Protein AF-A0A4P5VK62-F1 (afdb_monomer_lite)

Structure (mmCIF, N/CA/C/O backbone):
data_AF-A0A4P5VK62-F1
#
_entry.id   AF-A0A4P5VK62-F1
#
loop_
_atom_site.group_PDB
_atom_site.id
_atom_site.type_symbol
_atom_site.label_atom_id
_atom_site.label_alt_id
_atom_site.label_comp_id
_atom_site.label_asym_id
_atom_site.label_entity_id
_atom_site.label_seq_id
_atom_site.pdbx_PDB_ins_code
_atom_site.Cartn_x
_atom_site.Cartn_y
_atom_site.Cartn_z
_atom_site.occupancy
_atom_site.B_iso_or_equiv
_atom_site.auth_seq_id
_atom_site.auth_comp_id
_atom_site.auth_asym_id
_atom_site.auth_atom_id
_atom_site.pdbx_PDB_model_num
ATOM 1 N N . MET A 1 1 ? 4.431 18.241 27.928 1.00 62.44 1 MET A N 1
ATOM 2 C CA . MET A 1 1 ? 4.577 16.947 27.216 1.00 62.44 1 MET A CA 1
ATOM 3 C C . MET A 1 1 ? 3.952 16.965 25.817 1.00 62.44 1 MET A C 1
ATOM 5 O O . MET A 1 1 ? 4.620 16.519 24.893 1.00 62.44 1 MET A O 1
ATOM 9 N N . GLY A 1 2 ? 2.764 17.559 25.617 1.00 78.94 2 GLY A N 1
ATOM 10 C CA . GLY A 1 2 ? 2.080 17.583 24.308 1.00 78.94 2 GLY A CA 1
ATOM 11 C C . GLY A 1 2 ? 2.879 18.169 23.132 1.00 78.94 2 GLY A C 1
ATOM 12 O O . GLY A 1 2 ? 2.940 17.549 22.080 1.00 78.94 2 GLY A O 1
ATOM 13 N N . GLN A 1 3 ? 3.578 19.299 23.306 1.00 84.06 3 GLN A N 1
ATOM 14 C CA . GLN A 1 3 ? 4.341 19.920 22.205 1.00 84.06 3 GLN A CA 1
ATOM 15 C C . GLN A 1 3 ? 5.520 19.067 21.704 1.00 84.06 3 GLN A C 1
ATOM 17 O O . GLN A 1 3 ? 5.825 19.082 20.515 1.00 84.06 3 GLN A O 1
ATOM 22 N N . ARG A 1 4 ? 6.187 18.315 22.594 1.00 86.69 4 ARG A N 1
ATOM 23 C CA . ARG A 1 4 ? 7.274 17.401 22.198 1.00 86.69 4 ARG A CA 1
ATOM 24 C C . ARG A 1 4 ? 6.716 16.190 21.450 1.00 86.69 4 ARG A C 1
ATOM 26 O O . ARG A 1 4 ? 7.263 15.837 20.416 1.00 86.69 4 ARG A O 1
ATOM 33 N N . ALA A 1 5 ? 5.604 15.622 21.924 1.00 89.94 5 ALA A N 1
ATOM 34 C CA . ALA A 1 5 ? 4.916 14.524 21.244 1.00 89.94 5 ALA A CA 1
ATOM 35 C C . ALA A 1 5 ? 4.426 14.930 19.846 1.00 89.94 5 ALA A C 1
ATOM 37 O O . ALA A 1 5 ? 4.642 14.193 18.891 1.00 89.94 5 ALA A O 1
ATOM 38 N N . LEU A 1 6 ? 3.856 16.134 19.707 1.00 92.31 6 LEU A N 1
ATOM 39 C CA . LEU A 1 6 ? 3.4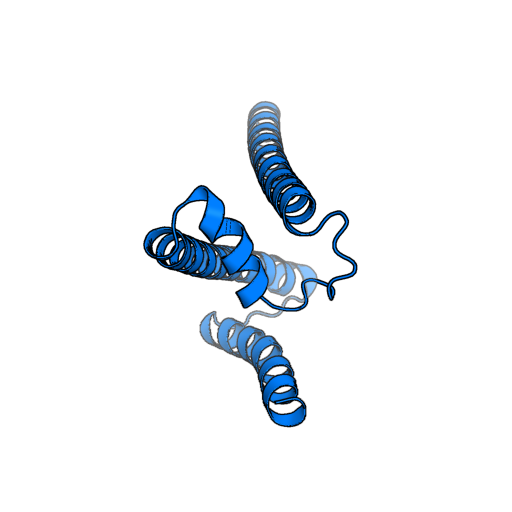23 16.657 18.411 1.00 92.31 6 LEU A CA 1
ATOM 40 C C . LEU A 1 6 ? 4.607 16.820 17.451 1.00 92.31 6 LEU A C 1
ATOM 42 O O . LEU A 1 6 ? 4.541 16.358 16.321 1.00 92.31 6 LEU A O 1
ATOM 46 N N . ARG A 1 7 ? 5.719 17.411 17.917 1.00 92.94 7 ARG A N 1
ATOM 47 C CA . ARG A 1 7 ? 6.939 17.561 17.107 1.00 92.94 7 ARG A CA 1
ATOM 48 C C . ARG A 1 7 ? 7.497 16.216 16.644 1.00 92.94 7 ARG A C 1
ATOM 50 O O . ARG A 1 7 ? 7.875 16.112 15.484 1.00 92.94 7 ARG A O 1
ATOM 57 N N . PHE A 1 8 ? 7.529 15.201 17.510 1.00 93.88 8 PHE A N 1
ATOM 58 C CA . PHE A 1 8 ? 7.970 13.858 17.121 1.00 93.88 8 PHE A CA 1
ATOM 59 C C . PHE A 1 8 ? 7.021 13.201 16.115 1.00 93.88 8 PHE A C 1
ATOM 61 O O . PHE A 1 8 ? 7.494 12.670 15.119 1.00 93.88 8 PHE A O 1
ATOM 68 N N . ALA A 1 9 ? 5.704 13.298 16.317 1.00 94.06 9 ALA A N 1
ATOM 69 C CA . ALA A 1 9 ? 4.717 12.759 15.380 1.00 94.06 9 ALA A CA 1
ATOM 70 C C . ALA A 1 9 ? 4.779 13.448 14.005 1.00 94.06 9 ALA A C 1
ATOM 72 O O . ALA A 1 9 ? 4.707 12.791 12.967 1.00 94.06 9 ALA A O 1
ATOM 73 N N . THR A 1 10 ? 4.957 14.772 13.981 1.00 95.19 10 THR A N 1
ATOM 74 C CA . THR A 1 10 ? 5.161 15.522 12.737 1.00 95.19 10 THR A CA 1
ATOM 75 C C . THR A 1 10 ? 6.456 15.106 12.052 1.00 95.19 10 THR A C 1
ATOM 77 O O . THR A 1 10 ? 6.438 14.867 10.851 1.00 95.19 10 THR A O 1
ATOM 80 N N . LEU A 1 11 ? 7.564 14.984 12.789 1.00 96.31 11 LEU A N 1
ATOM 81 C CA . LEU A 1 11 ? 8.846 14.561 12.224 1.00 96.31 11 LEU A CA 1
ATOM 82 C C . LEU A 1 11 ? 8.761 13.151 11.620 1.00 96.31 11 LEU A C 1
ATOM 84 O O . LEU A 1 11 ? 9.206 12.954 10.495 1.00 96.31 11 LEU A O 1
ATOM 88 N N . ASP A 1 12 ? 8.144 12.205 12.329 1.00 95.81 12 ASP A N 1
ATOM 89 C CA . ASP A 1 12 ? 7.915 10.836 11.854 1.00 95.81 12 ASP A CA 1
ATOM 90 C C . ASP A 1 12 ? 7.105 10.821 10.547 1.00 95.81 12 ASP A C 1
ATOM 92 O O . ASP A 1 12 ? 7.529 10.253 9.541 1.00 95.81 12 ASP A O 1
ATOM 96 N N . THR A 1 13 ? 5.998 11.570 10.515 1.00 95.19 13 THR A N 1
ATOM 97 C CA . THR A 1 13 ? 5.150 11.689 9.320 1.00 95.19 13 THR A CA 1
ATOM 98 C C . THR A 1 13 ? 5.897 12.338 8.152 1.00 95.19 13 THR A C 1
ATOM 100 O O . THR A 1 13 ? 5.795 11.872 7.020 1.00 95.19 13 THR A O 1
ATOM 103 N N . VAL A 1 14 ? 6.670 13.401 8.401 1.00 97.31 14 VAL A N 1
ATOM 104 C CA . VAL A 1 14 ? 7.459 14.089 7.367 1.00 97.31 14 VAL A CA 1
ATOM 105 C C . VAL A 1 14 ? 8.517 13.159 6.782 1.00 97.31 14 VAL A C 1
ATOM 107 O O . VAL A 1 14 ? 8.660 13.106 5.563 1.00 97.31 14 VAL A O 1
ATOM 110 N N . ILE A 1 15 ? 9.223 12.395 7.619 1.00 97.06 15 ILE A N 1
ATOM 111 C CA . ILE A 1 15 ? 10.221 11.422 7.161 1.00 97.06 15 ILE A CA 1
ATOM 112 C C . ILE A 1 15 ? 9.547 10.322 6.333 1.00 97.06 15 ILE A C 1
ATOM 114 O O . ILE A 1 15 ? 10.013 10.015 5.236 1.00 97.06 15 ILE A O 1
ATOM 118 N N . ALA A 1 16 ? 8.428 9.767 6.806 1.00 94.38 16 ALA A N 1
ATOM 119 C CA . ALA A 1 16 ? 7.684 8.739 6.083 1.00 94.38 16 ALA A CA 1
ATOM 120 C C . ALA A 1 16 ? 7.193 9.234 4.710 1.00 94.38 16 ALA A C 1
ATOM 122 O O . ALA A 1 16 ? 7.373 8.553 3.699 1.00 94.38 16 ALA A O 1
ATOM 123 N N . LEU A 1 17 ? 6.624 10.442 4.651 1.00 95.69 17 LEU A N 1
ATOM 124 C CA . LEU A 1 17 ? 6.163 11.053 3.403 1.00 95.69 17 LEU A CA 1
ATOM 125 C C . LEU A 1 17 ? 7.323 11.407 2.464 1.00 95.69 17 LEU A C 1
ATOM 127 O O . LEU A 1 17 ? 7.191 11.226 1.256 1.00 95.69 17 LEU A O 1
ATOM 131 N N . ALA A 1 18 ? 8.463 11.863 2.988 1.00 97.25 18 ALA A N 1
ATOM 132 C CA . ALA A 1 18 ? 9.655 12.131 2.186 1.00 97.25 18 ALA A CA 1
ATOM 133 C C . ALA A 1 18 ? 10.210 10.846 1.551 1.00 97.25 18 ALA A C 1
ATOM 135 O O . ALA A 1 18 ? 10.555 10.840 0.370 1.00 97.25 18 ALA A O 1
ATOM 136 N N . LEU A 1 19 ? 10.237 9.735 2.294 1.00 95.19 19 LEU A N 1
ATOM 137 C CA . LEU A 1 19 ? 10.614 8.430 1.748 1.00 95.19 19 LEU A CA 1
ATOM 138 C C . LEU A 1 19 ? 9.621 7.959 0.678 1.00 95.19 19 LEU A C 1
ATOM 140 O O . LEU A 1 19 ? 10.043 7.533 -0.396 1.00 95.19 19 LEU A O 1
ATOM 144 N N . ALA A 1 20 ? 8.314 8.091 0.921 1.00 93.44 20 ALA A N 1
ATOM 145 C CA . ALA A 1 20 ? 7.293 7.769 -0.077 1.00 93.44 20 ALA A CA 1
ATOM 146 C C . ALA A 1 20 ? 7.448 8.615 -1.354 1.00 93.44 20 ALA A C 1
ATOM 148 O O . ALA A 1 20 ? 7.339 8.096 -2.465 1.00 93.44 20 ALA A O 1
ATOM 149 N N . PHE A 1 21 ? 7.767 9.903 -1.208 1.00 95.50 21 PHE A N 1
ATOM 150 C CA . PHE A 1 21 ? 8.071 10.791 -2.326 1.00 95.50 21 PHE A CA 1
ATOM 151 C C . PHE A 1 21 ? 9.287 10.309 -3.128 1.00 95.50 21 PHE A C 1
ATOM 153 O O . PHE A 1 21 ? 9.207 10.226 -4.351 1.00 95.50 21 PHE A O 1
ATOM 160 N N . LEU A 1 22 ? 10.384 9.934 -2.462 1.00 95.69 22 LEU A N 1
ATOM 161 C CA . LEU A 1 22 ? 11.580 9.408 -3.129 1.00 95.69 22 LEU A CA 1
ATOM 162 C C . LEU A 1 22 ? 11.292 8.118 -3.906 1.00 95.69 22 LEU A C 1
ATOM 164 O O . LEU A 1 22 ? 11.779 7.958 -5.026 1.00 95.69 22 LEU A O 1
ATOM 168 N N . VAL A 1 23 ? 10.473 7.218 -3.354 1.00 90.69 23 VAL A N 1
ATOM 169 C CA . VAL A 1 23 ? 10.048 5.993 -4.050 1.00 90.69 23 VAL A CA 1
ATOM 170 C C . VAL A 1 23 ? 9.224 6.332 -5.294 1.00 90.69 23 VAL A C 1
ATOM 172 O O . VAL A 1 23 ? 9.542 5.848 -6.378 1.00 90.69 23 VAL A O 1
ATOM 175 N N . ASN A 1 24 ? 8.227 7.215 -5.178 1.00 91.62 24 ASN A N 1
ATOM 176 C CA . ASN A 1 24 ? 7.411 7.646 -6.319 1.00 91.62 24 ASN A CA 1
ATOM 177 C C . ASN A 1 24 ? 8.255 8.330 -7.408 1.00 91.62 24 ASN A C 1
ATOM 179 O O . ASN A 1 24 ? 8.079 8.051 -8.594 1.00 91.62 24 ASN A O 1
ATOM 183 N N . ALA A 1 25 ? 9.212 9.176 -7.017 1.00 93.62 25 ALA A N 1
ATOM 184 C CA . ALA A 1 25 ? 10.153 9.806 -7.939 1.00 93.62 25 ALA A CA 1
ATOM 185 C C . ALA A 1 25 ? 11.050 8.769 -8.635 1.00 93.62 25 ALA A C 1
ATOM 187 O O . ALA A 1 25 ? 11.265 8.855 -9.842 1.00 93.62 25 ALA A O 1
ATOM 188 N N . SER A 1 26 ? 11.522 7.755 -7.904 1.00 89.19 26 SER A N 1
ATOM 189 C CA . SER A 1 26 ? 12.339 6.669 -8.462 1.00 89.19 26 SER A CA 1
ATOM 190 C C . SER A 1 26 ? 11.568 5.860 -9.509 1.00 89.19 26 SER A C 1
ATOM 192 O O . SER A 1 26 ? 12.108 5.575 -10.575 1.00 89.19 26 SER A O 1
ATOM 194 N N . ILE A 1 27 ? 10.293 5.543 -9.245 1.00 85.38 27 ILE A N 1
ATOM 195 C CA . ILE A 1 27 ? 9.408 4.868 -10.209 1.00 85.38 27 ILE A CA 1
ATOM 196 C C . ILE A 1 27 ? 9.238 5.724 -11.470 1.00 85.38 27 ILE A C 1
ATOM 198 O O . ILE A 1 27 ? 9.345 5.204 -12.578 1.00 85.38 27 ILE A O 1
ATOM 202 N N . LEU A 1 28 ? 9.023 7.036 -11.318 1.00 86.81 28 LEU A N 1
ATOM 203 C CA . LEU A 1 28 ? 8.852 7.951 -12.449 1.00 86.81 28 LEU A CA 1
ATOM 204 C C . LEU A 1 28 ? 10.119 8.053 -13.312 1.00 86.81 28 LEU A C 1
ATOM 206 O O . LEU A 1 28 ? 10.029 7.988 -14.535 1.00 86.81 28 LEU A O 1
ATOM 210 N N . VAL A 1 29 ? 11.296 8.175 -12.692 1.00 87.56 29 VAL A N 1
ATOM 211 C CA . VAL A 1 29 ? 12.584 8.206 -13.406 1.00 87.56 29 VAL A CA 1
ATOM 212 C C . VAL A 1 29 ? 12.847 6.880 -14.120 1.00 87.56 29 VAL A C 1
ATOM 214 O O . VAL A 1 29 ? 13.302 6.888 -15.260 1.00 87.56 29 VAL A O 1
ATOM 217 N N . LEU A 1 30 ? 12.521 5.746 -13.494 1.00 82.12 30 LEU A N 1
ATOM 218 C CA . LEU A 1 30 ? 12.658 4.426 -14.108 1.00 82.12 30 LEU A CA 1
ATOM 219 C C . LEU A 1 30 ? 11.732 4.258 -15.320 1.00 82.12 30 LEU A C 1
ATOM 221 O O . LEU A 1 30 ? 12.164 3.772 -16.365 1.00 82.12 30 LEU A O 1
ATOM 225 N N . ALA A 1 31 ? 10.476 4.693 -15.199 1.00 79.69 31 ALA A N 1
ATOM 226 C CA . ALA A 1 31 ? 9.515 4.695 -16.296 1.00 79.69 31 ALA A CA 1
ATOM 227 C C . ALA A 1 31 ? 9.963 5.622 -17.438 1.00 79.69 31 ALA A C 1
ATOM 229 O O . ALA A 1 31 ? 9.881 5.253 -18.606 1.00 79.69 31 ALA A O 1
ATOM 230 N N . ALA A 1 32 ? 10.509 6.797 -17.117 1.00 82.38 32 ALA A N 1
ATOM 231 C CA . ALA A 1 32 ? 11.088 7.683 -18.118 1.00 82.38 32 ALA A CA 1
ATOM 232 C C . ALA A 1 32 ? 12.304 7.035 -18.805 1.00 82.38 32 ALA A C 1
ATOM 234 O O . ALA A 1 32 ? 12.339 6.949 -20.023 1.00 82.38 32 ALA A O 1
ATOM 235 N N . GLY A 1 33 ? 13.276 6.497 -18.066 1.00 78.75 33 GLY A N 1
ATOM 236 C CA . GLY A 1 33 ? 14.483 5.908 -18.664 1.00 78.75 33 GLY A CA 1
ATOM 237 C C . GLY A 1 33 ? 14.230 4.694 -19.569 1.00 78.75 33 GLY A C 1
ATOM 238 O O . GLY A 1 33 ? 15.047 4.393 -20.432 1.00 78.75 33 GLY A O 1
ATOM 239 N N . SER A 1 34 ? 13.107 4.003 -19.387 1.00 73.81 34 SER A N 1
ATOM 240 C CA . SER A 1 34 ? 12.729 2.797 -20.138 1.00 73.81 34 SER A CA 1
ATOM 241 C C . SER A 1 34 ? 11.764 3.062 -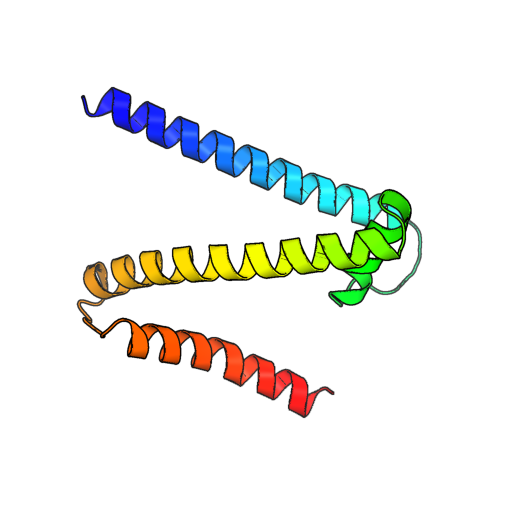21.296 1.00 73.81 34 SER A C 1
ATOM 243 O O . SER A 1 34 ? 11.846 2.373 -22.311 1.00 73.81 34 SER A O 1
ATOM 245 N N . PHE A 1 35 ? 10.867 4.047 -21.167 1.00 70.94 35 PHE A N 1
ATOM 246 C CA . PHE A 1 35 ? 9.797 4.298 -22.141 1.00 70.94 35 PHE A CA 1
ATOM 247 C C . PHE A 1 35 ? 9.857 5.678 -22.811 1.00 70.94 35 PHE A C 1
ATOM 249 O O . PHE A 1 35 ? 9.157 5.902 -23.798 1.00 70.94 35 PHE A O 1
ATOM 256 N N . TYR A 1 36 ? 10.679 6.616 -22.332 1.00 71.19 36 TYR A N 1
ATOM 257 C CA . TYR A 1 36 ? 10.763 7.959 -22.913 1.00 71.19 36 TYR A CA 1
ATOM 258 C C . TYR A 1 36 ? 11.330 7.912 -24.340 1.00 71.19 36 TYR A C 1
ATOM 260 O O . TYR A 1 36 ? 12.463 7.493 -24.564 1.00 71.19 36 TYR A O 1
ATOM 268 N N . GLY A 1 37 ? 10.532 8.355 -25.317 1.00 65.81 37 GLY A N 1
ATOM 269 C CA . GLY A 1 37 ? 10.909 8.408 -26.736 1.00 65.81 37 GLY A CA 1
ATOM 270 C C . GLY A 1 37 ? 10.529 7.172 -27.561 1.00 65.81 37 GLY A C 1
ATOM 271 O O . GLY A 1 37 ? 10.560 7.240 -28.790 1.00 65.81 37 GLY A O 1
ATOM 272 N N . LEU A 1 38 ? 10.096 6.073 -26.932 1.00 62.53 38 LEU A N 1
ATOM 273 C CA . LEU A 1 38 ? 9.371 5.031 -27.653 1.00 62.53 38 LEU A CA 1
ATOM 274 C C . LEU A 1 38 ? 7.942 5.539 -27.877 1.00 62.53 38 LEU A C 1
ATOM 276 O O . LEU A 1 38 ? 7.232 5.831 -26.921 1.00 62.53 38 LEU A O 1
ATOM 280 N N . HIS A 1 39 ? 7.473 5.570 -29.127 1.00 57.81 39 HIS A N 1
ATOM 281 C CA . HIS A 1 39 ? 6.041 5.683 -29.461 1.00 57.81 39 HIS A CA 1
ATOM 282 C C . HIS A 1 39 ? 5.279 4.390 -29.072 1.00 57.81 39 HIS A C 1
ATOM 284 O O . HIS A 1 39 ? 4.426 3.903 -29.810 1.00 57.81 39 HIS A O 1
ATOM 290 N N . GLY A 1 40 ? 5.680 3.766 -27.964 1.00 55.22 40 GLY A N 1
ATOM 291 C CA . GLY A 1 40 ? 5.188 2.499 -27.455 1.00 55.22 40 GLY A CA 1
ATOM 292 C C . GLY A 1 40 ? 4.000 2.716 -26.532 1.00 55.22 40 GLY A C 1
ATOM 293 O O . GLY A 1 40 ? 3.873 3.763 -25.898 1.00 55.22 40 GLY A O 1
ATOM 294 N N . ALA A 1 41 ? 3.119 1.718 -26.503 1.00 57.50 41 ALA A N 1
ATOM 295 C CA . ALA A 1 41 ? 1.878 1.731 -25.746 1.00 57.50 41 ALA A CA 1
ATOM 296 C C . ALA A 1 41 ? 2.090 2.158 -24.277 1.00 57.50 41 ALA A C 1
ATOM 298 O O . ALA A 1 41 ? 3.128 1.838 -23.692 1.00 57.50 41 ALA A O 1
ATOM 299 N N . PRO A 1 42 ? 1.119 2.870 -23.673 1.00 60.59 42 PRO A N 1
ATOM 300 C CA . PRO A 1 42 ? 1.175 3.226 -22.261 1.00 60.59 42 PRO A CA 1
ATOM 301 C C . PRO A 1 42 ? 1.415 1.983 -21.395 1.00 60.59 42 PRO A C 1
ATOM 303 O O . PRO A 1 42 ? 0.935 0.898 -21.713 1.00 60.59 42 PRO A O 1
ATOM 306 N N . VAL A 1 43 ? 2.136 2.149 -20.282 1.00 61.28 43 VAL A N 1
ATOM 307 C CA . VAL A 1 43 ? 2.267 1.112 -19.248 1.00 61.28 43 VAL A CA 1
ATOM 308 C C . VAL A 1 43 ? 0.882 0.882 -18.647 1.00 61.28 43 VAL A C 1
ATOM 310 O O . VAL A 1 43 ? 0.460 1.607 -17.748 1.00 61.28 43 VAL A O 1
ATOM 313 N N . THR A 1 44 ? 0.142 -0.083 -19.186 1.00 66.19 44 THR A N 1
ATOM 314 C CA . THR A 1 44 ? -1.217 -0.410 -18.737 1.00 66.19 44 THR A CA 1
ATOM 315 C C . THR A 1 44 ? -1.228 -1.462 -17.642 1.00 66.19 44 THR A C 1
ATOM 317 O O . THR A 1 44 ? -2.178 -1.510 -16.867 1.00 66.19 44 THR A O 1
ATOM 320 N N . ASP A 1 45 ? -0.162 -2.265 -17.540 1.00 71.75 45 ASP A N 1
ATOM 321 C CA . ASP A 1 45 ? -0.183 -3.501 -16.766 1.00 71.75 45 ASP A CA 1
ATOM 322 C C . ASP A 1 45 ? 1.008 -3.677 -15.825 1.00 71.75 45 ASP A C 1
ATOM 324 O O . ASP A 1 45 ? 2.145 -3.270 -16.079 1.00 71.75 45 ASP A O 1
ATOM 328 N N . LEU A 1 46 ? 0.734 -4.387 -14.732 1.00 77.31 46 LEU A N 1
ATOM 329 C CA . LEU A 1 46 ? 1.697 -4.733 -13.690 1.00 77.31 46 LEU A CA 1
ATOM 330 C C . LEU A 1 46 ? 2.905 -5.522 -14.231 1.00 77.31 46 LEU A C 1
ATOM 332 O O . LEU A 1 46 ? 4.015 -5.384 -13.716 1.00 77.31 46 LEU A O 1
ATOM 336 N N . SER A 1 47 ? 2.710 -6.324 -15.282 1.00 75.56 47 SER A N 1
ATOM 337 C CA . SER A 1 47 ? 3.791 -7.079 -15.930 1.00 75.56 47 SER A CA 1
ATOM 338 C C . SER A 1 47 ? 4.829 -6.163 -16.579 1.00 75.56 47 SER A C 1
ATOM 340 O O . SER A 1 47 ? 6.025 -6.452 -16.528 1.00 75.56 47 SER A O 1
ATOM 342 N N . GLU A 1 48 ? 4.401 -5.032 -17.133 1.00 75.75 48 GLU A N 1
ATOM 343 C CA . GLU A 1 48 ? 5.308 -4.065 -17.745 1.00 75.75 48 GLU A CA 1
ATOM 344 C C . GLU A 1 48 ? 6.072 -3.281 -16.661 1.00 75.75 48 GLU A C 1
ATOM 346 O O . GLU A 1 48 ? 7.275 -3.056 -16.786 1.00 75.75 48 GLU A O 1
ATOM 351 N N . ALA A 1 49 ? 5.437 -3.017 -15.510 1.00 77.81 49 ALA A N 1
ATOM 352 C CA . ALA A 1 49 ? 6.117 -2.484 -14.326 1.00 77.81 49 ALA A CA 1
ATOM 353 C C . ALA A 1 49 ? 7.199 -3.433 -13.766 1.00 77.81 49 ALA A C 1
ATOM 355 O O . ALA A 1 49 ? 8.221 -2.974 -13.264 1.00 77.81 49 ALA A O 1
ATOM 356 N N . HIS A 1 50 ? 7.031 -4.755 -13.875 1.00 78.62 50 HIS A N 1
ATOM 357 C CA . HIS A 1 50 ? 8.086 -5.709 -13.519 1.00 78.62 50 HIS A CA 1
ATOM 358 C C . HIS A 1 50 ? 9.260 -5.679 -14.519 1.00 78.62 50 HIS A C 1
ATOM 360 O O . HIS A 1 50 ? 10.427 -5.747 -14.113 1.00 78.62 50 HIS A O 1
ATOM 366 N N . ARG A 1 51 ? 8.987 -5.520 -15.822 1.00 76.12 51 ARG A N 1
ATOM 367 C CA . ARG A 1 51 ? 10.035 -5.425 -16.857 1.00 76.12 51 ARG A CA 1
ATOM 368 C C . ARG A 1 51 ? 10.950 -4.222 -16.649 1.00 76.12 51 ARG A C 1
ATOM 370 O O . ARG A 1 51 ? 12.148 -4.349 -16.895 1.00 76.12 51 ARG A O 1
ATOM 377 N N . LEU A 1 52 ? 10.434 -3.128 -16.082 1.00 75.62 52 LEU A N 1
ATOM 378 C CA . LEU A 1 52 ? 11.228 -1.966 -15.665 1.00 75.62 52 LEU A CA 1
ATOM 379 C C . LEU A 1 52 ? 12.400 -2.314 -14.739 1.00 75.62 52 LEU A C 1
ATOM 381 O O . LEU A 1 52 ? 13.442 -1.668 -14.786 1.00 75.62 52 LEU A O 1
ATOM 385 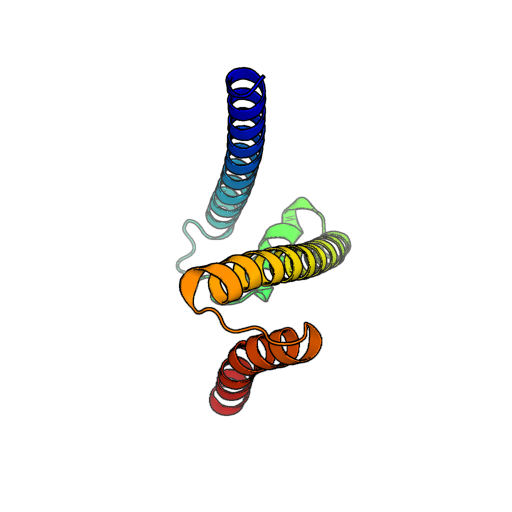N N . LEU A 1 53 ? 12.244 -3.333 -13.894 1.00 74.25 53 LEU A N 1
ATOM 386 C CA . LEU A 1 53 ? 13.250 -3.720 -12.903 1.00 74.25 53 LEU A CA 1
ATOM 387 C C . LEU A 1 53 ? 14.285 -4.713 -13.445 1.00 74.25 53 LEU A C 1
ATOM 389 O O . LEU A 1 53 ? 15.376 -4.831 -12.883 1.00 74.25 53 LEU A O 1
ATOM 393 N N . SER A 1 54 ? 13.971 -5.409 -14.542 1.00 74.38 54 SER A N 1
ATOM 394 C CA . SER A 1 54 ? 14.858 -6.397 -15.170 1.00 74.38 54 SER A CA 1
ATOM 395 C C . SER A 1 54 ? 16.251 -5.857 -15.540 1.00 74.38 54 SER A C 1
ATOM 397 O O . SER A 1 54 ? 17.225 -6.539 -15.219 1.00 74.38 54 SER A O 1
ATOM 399 N N . PRO A 1 55 ? 16.411 -4.664 -16.154 1.00 72.31 55 PRO A N 1
ATOM 400 C CA . PRO A 1 55 ? 17.737 -4.139 -16.494 1.00 72.31 55 PRO A CA 1
ATOM 401 C C . PRO A 1 55 ? 18.581 -3.723 -15.278 1.00 72.31 55 PRO A C 1
ATOM 403 O O . PRO A 1 55 ? 19.800 -3.662 -15.394 1.00 72.31 55 PRO A O 1
ATOM 406 N N . LEU A 1 56 ? 17.967 -3.458 -14.117 1.00 70.50 56 LEU A N 1
ATOM 407 C CA . LEU A 1 56 ? 18.680 -3.034 -12.904 1.00 70.50 56 LEU A CA 1
ATOM 408 C C . LEU A 1 56 ? 19.091 -4.202 -11.999 1.00 70.50 56 LEU A C 1
ATOM 410 O O . LEU A 1 56 ? 20.125 -4.134 -11.341 1.00 70.50 56 LEU A O 1
ATOM 414 N N . LEU A 1 57 ? 18.269 -5.253 -11.935 1.00 72.06 57 LEU A N 1
ATOM 415 C CA . LEU A 1 57 ? 18.417 -6.345 -10.963 1.00 72.06 57 LEU A CA 1
ATOM 416 C C . LEU A 1 57 ? 18.716 -7.704 -11.616 1.00 72.06 57 LEU A C 1
ATOM 418 O O . LEU A 1 57 ? 19.012 -8.669 -10.914 1.00 72.06 57 LEU A O 1
ATOM 422 N N . GLY A 1 58 ? 18.636 -7.804 -12.945 1.00 71.31 58 GLY A N 1
ATOM 423 C CA . GLY A 1 58 ? 18.612 -9.080 -13.657 1.00 71.31 58 GLY A CA 1
ATOM 424 C C . GLY A 1 58 ? 17.238 -9.756 -13.571 1.00 71.31 58 GLY A C 1
ATOM 425 O O . GLY A 1 58 ? 16.464 -9.537 -12.638 1.00 71.31 58 GLY A O 1
ATOM 426 N N . THR A 1 59 ? 16.913 -10.590 -14.558 1.00 70.50 59 THR A N 1
ATOM 427 C CA . THR A 1 59 ? 15.558 -11.144 -14.756 1.00 70.50 59 THR A CA 1
ATOM 428 C C . THR A 1 59 ? 15.047 -11.957 -13.560 1.00 70.50 59 THR A C 1
ATOM 430 O O . THR A 1 59 ? 13.907 -11.780 -13.137 1.00 70.50 59 THR A O 1
ATOM 433 N N . THR A 1 60 ? 15.889 -12.802 -12.958 1.00 75.69 60 THR A N 1
ATOM 434 C CA . THR A 1 60 ? 15.478 -13.682 -11.849 1.00 75.69 60 THR A CA 1
ATOM 435 C C . THR A 1 60 ? 15.272 -12.927 -10.533 1.00 75.69 60 THR A C 1
ATOM 437 O O . THR A 1 60 ? 14.275 -13.141 -9.841 1.00 75.69 60 THR A O 1
ATOM 440 N N . ALA A 1 61 ? 16.189 -12.023 -10.174 1.00 79.12 61 ALA A N 1
ATOM 441 C CA . ALA A 1 61 ? 16.097 -11.285 -8.914 1.00 79.12 61 ALA A CA 1
ATOM 442 C C . ALA A 1 61 ? 15.023 -10.188 -8.969 1.00 79.12 61 ALA A C 1
ATOM 444 O O . ALA A 1 61 ? 14.333 -9.971 -7.973 1.00 79.12 61 ALA A O 1
ATOM 445 N N . ALA A 1 62 ? 14.816 -9.559 -10.133 1.00 79.44 62 ALA A N 1
ATOM 446 C CA . ALA A 1 62 ? 13.748 -8.583 -10.332 1.00 79.44 62 ALA A CA 1
ATOM 447 C C . ALA A 1 62 ? 12.365 -9.175 -10.019 1.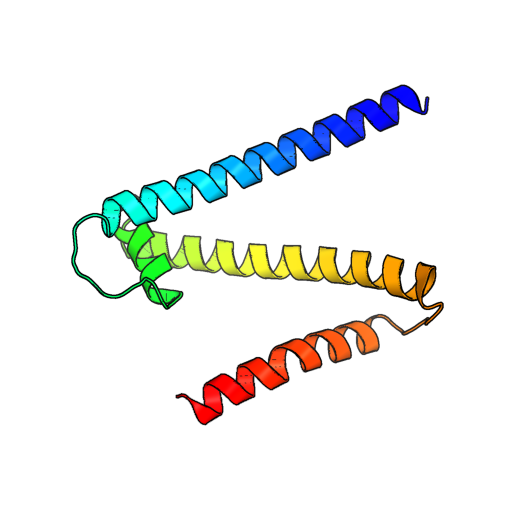00 79.44 62 ALA A C 1
ATOM 449 O O . ALA A 1 62 ? 11.553 -8.514 -9.377 1.00 79.44 62 ALA A O 1
ATOM 450 N N . GLY A 1 63 ? 12.092 -10.416 -10.444 1.00 83.44 63 GLY A N 1
ATOM 451 C CA . GLY A 1 63 ? 10.779 -11.047 -10.263 1.00 83.44 63 GLY A CA 1
ATOM 452 C C . GLY A 1 63 ? 10.491 -11.367 -8.803 1.00 83.44 63 GLY A C 1
ATOM 453 O O . GLY A 1 63 ? 9.429 -11.025 -8.283 1.00 83.44 63 GLY A O 1
ATOM 454 N N . LEU A 1 64 ? 11.472 -11.957 -8.118 1.00 88.25 64 LEU A N 1
ATOM 455 C CA . LEU A 1 64 ? 11.356 -12.298 -6.701 1.00 88.25 64 LEU A CA 1
ATOM 456 C C . LEU A 1 64 ? 11.219 -11.050 -5.826 1.00 88.25 64 LEU A C 1
ATOM 458 O O . LEU A 1 64 ? 10.309 -10.980 -5.001 1.00 88.25 64 LEU A O 1
ATOM 462 N N . LEU A 1 65 ? 12.083 -10.050 -6.019 1.00 87.69 65 LEU A N 1
ATOM 463 C CA . LEU A 1 65 ? 12.053 -8.825 -5.220 1.00 87.69 65 LEU A CA 1
ATOM 464 C C . LEU A 1 65 ? 10.777 -8.020 -5.469 1.00 87.69 65 LEU A C 1
ATOM 466 O O . LEU A 1 65 ? 10.169 -7.549 -4.509 1.00 87.69 65 LEU A O 1
ATOM 470 N N . PHE A 1 66 ? 10.328 -7.917 -6.723 1.00 87.12 66 PHE A N 1
ATOM 471 C CA . PHE A 1 66 ? 9.072 -7.245 -7.049 1.00 87.12 66 PHE A CA 1
ATOM 472 C C . PHE A 1 66 ? 7.867 -7.969 -6.442 1.00 87.12 66 PHE A C 1
ATOM 474 O O . PHE A 1 66 ? 7.018 -7.330 -5.826 1.00 87.12 66 PHE A O 1
ATOM 481 N N . GLY A 1 67 ? 7.818 -9.302 -6.539 1.00 90.44 67 GLY A N 1
ATOM 482 C CA . GLY A 1 67 ? 6.756 -10.107 -5.935 1.00 90.44 67 GLY A CA 1
ATOM 483 C C . GLY A 1 67 ? 6.699 -9.963 -4.412 1.00 90.44 67 GLY A C 1
ATOM 484 O O . GLY A 1 67 ? 5.628 -9.723 -3.856 1.00 90.44 67 GLY A O 1
ATOM 485 N N . ILE A 1 68 ? 7.847 -10.040 -3.731 1.00 93.19 68 ILE A N 1
ATOM 486 C CA . ILE A 1 68 ? 7.933 -9.845 -2.275 1.00 93.19 68 ILE A CA 1
ATOM 487 C C . ILE A 1 68 ? 7.504 -8.424 -1.895 1.00 93.19 68 ILE A C 1
ATOM 489 O O . ILE A 1 68 ? 6.708 -8.259 -0.969 1.00 93.19 68 ILE A O 1
ATOM 493 N N . ALA A 1 69 ? 7.979 -7.407 -2.619 1.00 90.31 69 ALA A N 1
ATOM 494 C CA . ALA A 1 69 ? 7.613 -6.015 -2.375 1.00 90.31 69 ALA A CA 1
ATOM 495 C C . ALA A 1 69 ? 6.105 -5.785 -2.554 1.00 90.31 69 ALA A C 1
ATOM 497 O O . ALA A 1 69 ? 5.476 -5.160 -1.700 1.00 90.31 69 ALA A O 1
ATOM 498 N N . LEU A 1 70 ? 5.503 -6.342 -3.610 1.00 91.38 70 LEU A N 1
ATOM 499 C CA . LEU A 1 70 ? 4.072 -6.224 -3.886 1.00 91.38 70 LEU A CA 1
ATOM 500 C C . LEU A 1 70 ? 3.223 -6.916 -2.810 1.00 91.38 70 LEU A C 1
ATOM 502 O O . LEU A 1 70 ? 2.233 -6.352 -2.338 1.00 91.38 70 LEU A O 1
ATOM 506 N N . LEU A 1 71 ? 3.630 -8.111 -2.370 1.00 94.19 71 LEU A N 1
ATOM 507 C CA . LEU A 1 71 ? 2.969 -8.819 -1.273 1.00 94.19 71 LEU A CA 1
ATOM 508 C C . LEU A 1 71 ? 3.068 -8.03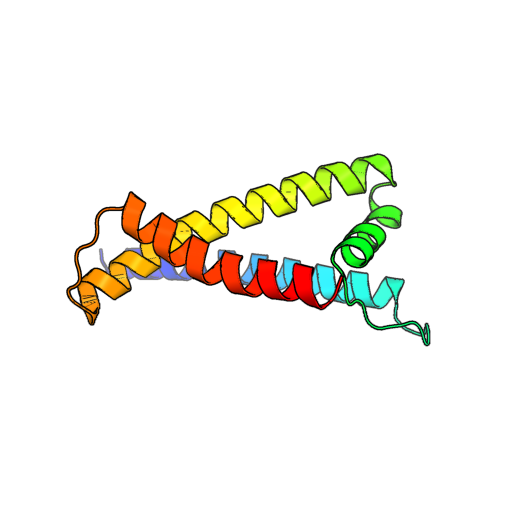9 0.043 1.00 94.19 71 LEU A C 1
ATOM 510 O O . LEU A 1 71 ? 2.058 -7.869 0.731 1.00 94.19 71 LEU A O 1
ATOM 514 N N . ALA A 1 72 ? 4.257 -7.535 0.379 1.00 94.50 72 ALA A N 1
ATOM 515 C CA . ALA A 1 72 ? 4.484 -6.740 1.582 1.00 94.50 72 ALA A CA 1
ATOM 516 C C . ALA A 1 72 ? 3.655 -5.443 1.572 1.00 94.50 72 ALA A C 1
ATOM 518 O O . ALA A 1 72 ? 2.985 -5.132 2.562 1.00 94.50 72 ALA A O 1
ATOM 519 N N . ALA A 1 73 ? 3.620 -4.733 0.439 1.00 91.44 73 ALA A N 1
ATOM 520 C CA . ALA A 1 73 ? 2.804 -3.535 0.252 1.00 91.44 73 ALA A CA 1
ATOM 521 C C . ALA A 1 73 ? 1.305 -3.833 0.437 1.00 91.44 73 ALA A C 1
ATOM 523 O O . ALA A 1 73 ? 0.606 -3.099 1.141 1.00 91.44 73 ALA A O 1
ATOM 524 N N . GLY A 1 74 ? 0.817 -4.952 -0.112 1.00 92.06 74 GLY A N 1
ATOM 525 C CA . GLY A 1 74 ? -0.574 -5.385 0.041 1.00 92.06 74 GLY A CA 1
ATOM 526 C C . GLY A 1 74 ? -0.965 -5.694 1.493 1.00 92.06 74 GLY A C 1
ATOM 527 O O . GLY A 1 74 ? -2.058 -5.322 1.937 1.00 92.06 74 GLY A O 1
ATOM 528 N N . GLN A 1 75 ? -0.075 -6.331 2.264 1.00 94.50 75 GLN A N 1
ATOM 529 C CA . GLN A 1 75 ? -0.317 -6.586 3.691 1.00 94.50 75 GLN A CA 1
ATOM 530 C C . GLN A 1 75 ? -0.327 -5.290 4.507 1.00 94.50 75 GLN A C 1
ATOM 532 O O . GLN A 1 75 ? -1.258 -5.071 5.284 1.00 94.50 75 GLN A O 1
ATOM 537 N N . SER A 1 76 ? 0.660 -4.413 4.293 1.00 93.12 76 SER A N 1
ATOM 538 C CA . SER A 1 76 ? 0.759 -3.126 4.993 1.00 93.12 76 SER A CA 1
ATOM 539 C C . SER A 1 76 ? -0.479 -2.251 4.752 1.00 93.12 76 SER A C 1
ATOM 541 O O . SER A 1 76 ? -1.105 -1.781 5.704 1.00 93.12 76 SER A O 1
ATOM 543 N N . SER A 1 77 ? -0.913 -2.126 3.491 1.00 91.12 77 SER A N 1
ATOM 544 C CA . SER A 1 77 ? -2.114 -1.366 3.122 1.00 91.12 77 SER A CA 1
ATOM 545 C C . SER A 1 77 ? -3.378 -1.921 3.785 1.00 91.12 77 SER A C 1
ATOM 547 O O . SER A 1 77 ? -4.171 -1.160 4.342 1.00 91.12 77 SER A O 1
ATOM 549 N N . THR A 1 78 ? -3.545 -3.250 3.809 1.00 91.25 78 THR A N 1
ATOM 550 C CA . THR A 1 78 ? -4.721 -3.884 4.425 1.00 91.25 78 THR A CA 1
ATOM 551 C C . THR A 1 78 ? -4.814 -3.567 5.919 1.00 91.25 78 THR A C 1
ATOM 553 O O . THR A 1 78 ? -5.899 -3.250 6.406 1.00 91.25 78 THR A O 1
ATOM 556 N N . LEU A 1 79 ? -3.699 -3.630 6.653 1.00 90.31 79 LEU A N 1
ATOM 557 C CA . LEU A 1 79 ? -3.683 -3.342 8.090 1.00 90.31 79 LEU A CA 1
ATOM 558 C C . LEU A 1 79 ? -4.082 -1.889 8.366 1.00 90.31 79 LEU A C 1
ATOM 560 O O . LEU A 1 79 ? -5.054 -1.647 9.086 1.00 90.31 79 LEU A O 1
ATOM 564 N N . THR A 1 80 ? -3.410 -0.933 7.725 1.00 91.94 80 THR A N 1
ATOM 565 C CA . THR A 1 80 ? -3.693 0.499 7.895 1.00 91.94 80 THR A CA 1
ATOM 566 C C . THR A 1 80 ? -5.125 0.845 7.485 1.00 91.94 80 THR A C 1
ATOM 568 O O . THR A 1 80 ? -5.818 1.546 8.221 1.00 91.94 80 THR A O 1
ATOM 571 N N . ALA A 1 81 ? -5.620 0.289 6.373 1.00 90.31 81 ALA A N 1
ATOM 572 C CA . ALA A 1 81 ? -6.995 0.490 5.922 1.00 90.31 81 ALA A CA 1
ATOM 573 C C . ALA A 1 81 ? -8.022 -0.059 6.923 1.00 90.31 81 ALA A C 1
ATOM 575 O O . ALA A 1 81 ? -9.049 0.574 7.162 1.00 90.31 81 ALA A O 1
ATOM 576 N N . THR A 1 82 ? -7.759 -1.215 7.547 1.00 90.81 82 THR A N 1
ATOM 577 C CA . THR A 1 82 ? -8.678 -1.758 8.557 1.00 90.81 82 THR A CA 1
ATOM 578 C C . THR A 1 82 ? -8.724 -0.919 9.824 1.00 90.81 82 THR A C 1
ATOM 580 O O . THR A 1 82 ? -9.822 -0.747 10.347 1.00 90.81 82 THR A O 1
ATOM 583 N N . LEU A 1 83 ? -7.587 -0.375 10.279 1.00 90.88 83 LEU A N 1
ATOM 584 C CA . LEU A 1 83 ? -7.509 0.507 11.448 1.00 90.88 83 LEU A CA 1
ATOM 585 C C . LEU A 1 83 ? -8.207 1.845 11.182 1.00 90.88 83 LEU A C 1
ATOM 587 O O . LEU A 1 83 ? -9.091 2.236 11.943 1.00 90.88 83 LEU A O 1
ATOM 591 N N . ALA A 1 84 ? -7.885 2.496 10.061 1.00 91.69 84 ALA A N 1
ATOM 592 C CA . ALA A 1 84 ? -8.547 3.728 9.637 1.00 91.69 84 ALA A CA 1
ATOM 593 C C . ALA A 1 84 ? -10.060 3.519 9.464 1.00 91.69 84 ALA A C 1
ATOM 595 O O . ALA A 1 84 ? -10.862 4.319 9.941 1.00 91.69 84 ALA A O 1
ATOM 596 N N . GLY A 1 85 ? -10.457 2.392 8.866 1.00 90.94 85 GLY A N 1
ATOM 597 C CA . GLY A 1 85 ? -11.856 2.013 8.707 1.00 90.94 85 GLY A CA 1
ATOM 598 C C . GLY A 1 85 ? -12.600 1.862 10.035 1.00 90.94 85 GLY A C 1
ATOM 599 O O . GLY A 1 85 ? -13.768 2.228 10.099 1.00 90.94 85 GLY A O 1
ATOM 600 N N . GLN A 1 86 ? -11.951 1.382 11.108 1.00 91.00 86 GLN A N 1
ATOM 601 C CA . GLN A 1 86 ? -12.602 1.348 12.429 1.00 91.00 86 GLN A CA 1
ATOM 602 C C . GLN A 1 86 ? -12.804 2.738 12.985 1.00 91.00 86 GLN A C 1
ATOM 604 O O . GLN A 1 86 ? -13.881 3.027 13.483 1.00 91.00 86 GLN A O 1
ATOM 609 N N . ILE A 1 87 ? -11.767 3.575 12.910 1.00 91.75 87 ILE A N 1
ATOM 610 C CA . ILE A 1 87 ? -11.808 4.933 13.450 1.00 91.75 87 ILE A CA 1
ATOM 611 C C . ILE A 1 87 ? -12.948 5.701 12.781 1.00 91.75 87 ILE A C 1
ATOM 613 O O . ILE A 1 87 ? -13.734 6.355 13.460 1.00 91.75 87 ILE A O 1
ATOM 617 N N . VAL A 1 88 ? -13.097 5.555 11.461 1.00 92.44 88 VAL A N 1
ATOM 618 C CA . VAL A 1 88 ? -14.196 6.178 10.720 1.00 92.44 88 VAL A CA 1
ATOM 619 C C . VAL A 1 88 ? -15.549 5.548 11.067 1.00 92.44 88 VAL A C 1
ATOM 621 O O . VAL A 1 88 ? -16.499 6.273 11.345 1.00 92.44 88 VAL A O 1
ATOM 624 N N . MET A 1 89 ? -15.661 4.216 11.090 1.00 92.38 89 MET A N 1
ATOM 625 C CA . MET A 1 89 ? -16.933 3.541 11.375 1.00 92.38 89 MET A CA 1
ATOM 626 C C . MET A 1 89 ? -17.449 3.771 12.794 1.00 92.38 89 MET A C 1
ATOM 628 O O . MET A 1 89 ? -18.632 4.028 12.970 1.00 92.38 89 MET A O 1
ATOM 632 N N . GLU A 1 90 ? -16.591 3.643 13.800 1.00 91.38 90 GLU A N 1
ATOM 633 C CA . GLU A 1 90 ? -16.979 3.780 15.203 1.00 91.38 90 GLU A CA 1
ATOM 634 C C . GLU A 1 90 ? -17.078 5.252 15.611 1.00 91.38 90 GLU A C 1
ATOM 636 O O . GLU A 1 90 ? -17.900 5.579 16.459 1.00 91.38 90 GLU A O 1
ATOM 641 N N . GLY A 1 91 ? -16.272 6.128 15.001 1.00 91.25 91 GLY A N 1
ATOM 642 C CA . GLY A 1 91 ? -16.261 7.558 15.295 1.00 91.25 91 GLY A CA 1
ATOM 643 C C . GLY A 1 91 ? -17.344 8.354 14.568 1.00 91.25 91 GLY A C 1
ATOM 644 O O . GLY A 1 91 ? -18.055 9.118 15.205 1.00 91.25 91 GLY A O 1
ATOM 645 N N . PHE A 1 92 ? -17.477 8.197 13.246 1.00 93.38 92 PHE A N 1
ATOM 646 C CA . PHE A 1 92 ? -18.404 9.009 12.439 1.00 93.38 92 PHE A CA 1
ATOM 647 C C . PHE A 1 92 ? -19.740 8.320 12.158 1.00 93.38 92 PHE A C 1
ATOM 649 O O . PHE A 1 92 ? -20.756 8.997 12.053 1.00 93.38 92 PHE A O 1
ATOM 656 N N . LEU A 1 93 ? -19.742 6.995 11.981 1.00 90.50 93 LEU A N 1
ATOM 657 C CA . LEU A 1 93 ? -20.951 6.235 11.632 1.00 90.50 93 LEU A CA 1
ATOM 658 C C . LEU A 1 93 ? -21.596 5.556 12.851 1.00 90.50 93 LEU A C 1
ATOM 660 O O . LEU A 1 93 ? -22.707 5.053 12.736 1.00 90.50 93 LEU A O 1
ATOM 664 N N . GLU A 1 94 ? -20.896 5.499 13.990 1.00 90.50 94 GLU A N 1
ATOM 665 C CA . GLU A 1 94 ? -21.278 4.771 15.213 1.00 90.50 94 GLU A CA 1
ATOM 666 C C . GLU A 1 94 ? -21.619 3.276 14.991 1.00 90.50 94 GLU A C 1
ATOM 668 O O . GLU A 1 94 ? -22.261 2.622 15.816 1.00 90.50 94 GLU A O 1
ATOM 673 N N . I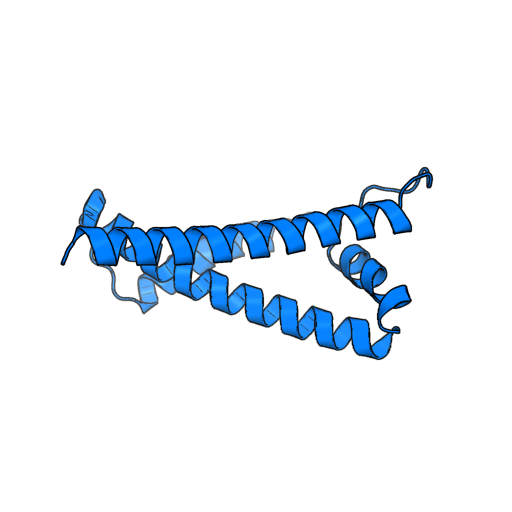LE A 1 95 ? -21.143 2.681 13.891 1.00 88.94 95 ILE A N 1
ATOM 674 C CA . ILE A 1 95 ? -21.403 1.281 13.540 1.00 88.94 95 ILE A CA 1
ATOM 675 C C . ILE A 1 95 ? -20.310 0.389 14.135 1.00 88.94 95 ILE A C 1
ATOM 677 O O . ILE A 1 95 ? -19.146 0.445 13.736 1.00 88.94 95 ILE A O 1
ATOM 681 N N . ARG A 1 96 ? -20.698 -0.536 15.019 1.00 87.00 96 ARG A N 1
ATOM 682 C CA . ARG A 1 96 ? -19.793 -1.546 15.590 1.00 87.00 96 ARG A CA 1
ATOM 683 C C . ARG A 1 96 ? -19.984 -2.904 14.920 1.00 87.00 96 ARG A C 1
ATOM 685 O O . ARG A 1 96 ? -20.874 -3.672 15.276 1.00 87.00 96 ARG A O 1
ATOM 692 N N . LEU A 1 97 ? -19.119 -3.218 13.955 1.00 86.25 97 LEU A N 1
ATOM 693 C CA . LEU A 1 97 ? -19.046 -4.550 13.343 1.00 86.25 97 LEU A CA 1
ATOM 694 C C . LEU A 1 97 ? -17.859 -5.348 13.901 1.00 86.25 97 LEU A C 1
ATOM 696 O O . LEU A 1 97 ? -16.779 -4.787 14.098 1.00 86.25 97 LEU A O 1
ATOM 700 N N . PRO A 1 98 ? -17.996 -6.674 14.081 1.00 88.19 98 PRO A N 1
ATOM 701 C CA . PRO A 1 98 ? -16.860 -7.526 14.409 1.00 88.19 98 PRO A CA 1
ATOM 702 C C . PRO A 1 98 ? -15.828 -7.545 13.267 1.00 88.19 98 PRO A C 1
ATOM 704 O O . PRO A 1 98 ? -16.178 -7.488 12.083 1.00 88.19 98 PRO A O 1
ATOM 707 N N . GLN A 1 99 ? -14.548 -7.682 13.633 1.00 84.88 99 GLN A N 1
ATOM 708 C CA . GLN A 1 99 ? -13.378 -7.557 12.743 1.00 84.88 99 GLN A CA 1
ATOM 709 C C . GLN A 1 99 ? -13.489 -8.392 11.458 1.00 84.88 99 GLN A C 1
ATOM 711 O O . GLN A 1 99 ? -13.191 -7.914 10.363 1.00 84.88 99 GLN A O 1
ATOM 716 N N . TRP A 1 100 ? -13.954 -9.638 11.584 1.00 87.06 100 TRP A N 1
ATOM 717 C CA . TRP A 1 100 ? -14.067 -10.571 10.464 1.00 87.06 100 TRP A CA 1
ATOM 718 C C . TRP A 1 100 ? -15.142 -10.145 9.457 1.00 87.06 100 TRP A C 1
ATOM 720 O O . TRP A 1 100 ? -14.878 -10.164 8.258 1.00 87.06 100 TRP A O 1
ATOM 730 N N . LYS A 1 101 ? -16.311 -9.677 9.924 1.00 89.50 101 LYS A N 1
ATOM 731 C CA . LYS A 1 101 ? -17.380 -9.176 9.044 1.00 89.50 101 LYS A CA 1
ATOM 732 C C . LYS A 1 101 ? -16.920 -7.940 8.290 1.00 89.50 101 LYS A C 1
ATOM 734 O O . LYS A 1 101 ? -17.111 -7.867 7.083 1.00 89.50 101 LYS A O 1
ATOM 739 N N . ARG A 1 102 ? -16.256 -7.006 8.980 1.00 87.44 102 ARG A N 1
ATOM 740 C CA . ARG A 1 102 ? -15.715 -5.803 8.341 1.00 87.44 102 ARG A CA 1
ATOM 741 C C . ARG A 1 102 ? -14.692 -6.160 7.265 1.00 87.44 102 ARG A C 1
ATOM 743 O O . ARG A 1 102 ? -14.796 -5.658 6.153 1.00 87.44 102 ARG A O 1
ATOM 750 N N . ARG A 1 103 ? -13.756 -7.069 7.566 1.00 87.88 103 ARG A N 1
ATOM 751 C CA . ARG A 1 103 ? -12.728 -7.521 6.615 1.00 87.88 103 ARG A CA 1
ATOM 752 C C . ARG A 1 103 ? -13.319 -8.255 5.412 1.00 87.88 103 ARG A C 1
ATOM 754 O O . ARG A 1 103 ? -12.831 -8.065 4.304 1.00 87.88 103 ARG A O 1
ATOM 761 N N . LEU A 1 104 ? -14.339 -9.091 5.613 1.00 90.06 104 LEU A N 1
ATOM 762 C CA . LEU A 1 104 ? -15.029 -9.770 4.514 1.00 90.06 104 LEU A CA 1
ATOM 763 C C . LEU A 1 104 ? -15.813 -8.783 3.653 1.00 90.06 104 LEU A C 1
ATOM 765 O O . LEU A 1 104 ? -15.728 -8.870 2.434 1.00 90.06 104 LEU A O 1
ATOM 769 N N . LEU A 1 105 ? -16.524 -7.832 4.261 1.00 90.38 105 LEU A N 1
ATOM 770 C CA . LEU A 1 105 ? -17.308 -6.835 3.537 1.00 90.38 105 LEU A CA 1
ATOM 771 C C . LEU A 1 105 ? -16.412 -5.951 2.664 1.00 90.38 105 LEU A C 1
ATOM 773 O O . LEU A 1 105 ? -16.642 -5.853 1.463 1.00 90.38 105 LEU A O 1
ATOM 777 N N . THR A 1 106 ? -15.355 -5.363 3.235 1.00 89.75 106 THR A N 1
ATOM 778 C CA . THR A 1 106 ? -14.441 -4.491 2.482 1.00 89.75 106 THR A CA 1
ATOM 779 C C . THR A 1 106 ? -13.675 -5.255 1.407 1.00 89.75 106 THR A C 1
ATOM 781 O O . THR A 1 106 ? -13.513 -4.746 0.301 1.00 89.75 106 THR A O 1
ATOM 784 N N . ARG A 1 107 ? -13.263 -6.503 1.676 1.00 91.31 107 ARG A N 1
ATOM 785 C CA . ARG A 1 107 ? -12.651 -7.352 0.645 1.00 91.31 107 ARG A CA 1
ATOM 786 C C . ARG A 1 107 ? -13.625 -7.741 -0.451 1.00 91.31 107 ARG A C 1
ATOM 788 O O . ARG A 1 107 ? -13.223 -7.733 -1.602 1.00 91.31 107 ARG A O 1
ATOM 795 N N . SER A 1 108 ? -14.870 -8.069 -0.124 1.00 92.88 108 SER A N 1
ATOM 796 C CA . SER A 1 108 ? -15.870 -8.441 -1.130 1.00 92.88 108 SER A CA 1
ATOM 797 C C . SER A 1 108 ? -16.195 -7.248 -2.023 1.00 92.88 108 SER A C 1
ATOM 799 O O . SER A 1 108 ? -16.184 -7.384 -3.238 1.00 92.88 108 SER A O 1
ATOM 801 N N . LEU A 1 109 ? -16.375 -6.061 -1.439 1.00 92.69 109 LEU A N 1
ATOM 802 C CA . LEU A 1 109 ? -16.594 -4.823 -2.191 1.00 92.69 109 LEU A CA 1
ATOM 803 C C . LEU A 1 109 ? -15.423 -4.469 -3.118 1.00 92.69 109 LEU A C 1
ATOM 805 O O . LEU A 1 109 ? -15.655 -3.888 -4.169 1.00 92.69 109 LEU A O 1
ATOM 809 N N . ALA A 1 110 ? -14.188 -4.831 -2.759 1.00 89.56 110 ALA A N 1
ATOM 810 C CA . ALA A 1 110 ? -13.023 -4.642 -3.623 1.00 89.56 110 ALA A CA 1
ATOM 811 C C . ALA A 1 110 ? -12.864 -5.760 -4.673 1.00 89.56 110 ALA A C 1
ATOM 813 O O . ALA A 1 110 ? -12.548 -5.489 -5.828 1.00 89.56 110 ALA A O 1
ATOM 814 N N . LEU A 1 111 ? -13.081 -7.022 -4.288 1.00 93.06 111 LEU A N 1
ATOM 815 C CA . LEU A 1 111 ? -12.848 -8.194 -5.136 1.00 93.06 111 LEU A CA 1
ATOM 816 C C . LEU A 1 111 ? -13.955 -8.420 -6.161 1.00 93.06 111 LEU A C 1
ATOM 818 O O . LEU A 1 111 ? -13.648 -8.837 -7.267 1.00 93.06 111 LEU A O 1
ATOM 822 N N . VAL A 1 112 ? -15.221 -8.164 -5.825 1.00 95.69 112 VAL A N 1
ATOM 823 C CA . VAL A 1 112 ? -16.352 -8.358 -6.745 1.00 95.69 112 VAL A CA 1
ATOM 824 C C . VAL A 1 112 ? -16.201 -7.530 -8.027 1.00 95.69 112 VAL A C 1
ATOM 826 O O . VAL A 1 112 ? -16.240 -8.136 -9.096 1.00 95.69 112 VAL A O 1
ATOM 829 N N . PRO A 1 113 ? -15.983 -6.198 -7.986 1.00 93.69 113 PRO A N 1
ATOM 830 C CA . PRO A 1 113 ? -15.795 -5.425 -9.210 1.00 93.69 113 PRO A CA 1
ATOM 831 C C . PRO A 1 113 ? -14.523 -5.835 -9.957 1.00 93.69 113 PRO A C 1
ATOM 833 O O . PRO A 1 113 ? -14.570 -5.956 -11.174 1.00 93.69 113 PRO A O 1
ATOM 836 N N . ALA A 1 114 ? -13.424 -6.131 -9.253 1.00 92.00 114 ALA A N 1
ATOM 837 C CA . ALA A 1 114 ? -12.182 -6.585 -9.884 1.00 92.00 114 ALA A CA 1
ATOM 838 C C . ALA A 1 114 ? -12.350 -7.934 -10.612 1.00 92.00 114 ALA A C 1
ATOM 840 O O . ALA A 1 114 ? -11.919 -8.097 -11.752 1.00 92.00 114 ALA A O 1
ATOM 841 N N . MET A 1 115 ? -13.024 -8.898 -9.983 1.00 94.25 115 MET A N 1
ATOM 842 C CA . MET A 1 115 ? -13.357 -10.189 -10.592 1.00 94.25 115 MET A CA 1
ATOM 843 C C . MET A 1 115 ? -14.277 -10.010 -11.796 1.00 94.25 115 MET A C 1
ATOM 845 O O . MET A 1 115 ? -14.078 -10.655 -12.818 1.00 94.25 115 MET A O 1
ATOM 849 N N . LEU A 1 116 ? -15.267 -9.124 -11.690 1.00 95.69 116 LEU A N 1
ATOM 850 C CA . LEU A 1 116 ? -16.211 -8.852 -12.766 1.00 95.69 116 LEU A CA 1
ATOM 851 C C . LEU A 1 116 ? -15.515 -8.195 -13.964 1.00 95.69 116 LEU A C 1
ATOM 853 O O . LEU A 1 116 ? -15.774 -8.592 -15.095 1.00 95.69 116 LEU A O 1
ATOM 857 N N . THR A 1 117 ? -14.577 -7.268 -13.735 1.00 93.00 117 THR A N 1
ATOM 858 C CA . THR A 1 117 ? -13.748 -6.716 -14.816 1.00 93.00 117 THR A CA 1
ATOM 859 C C . THR A 1 117 ? -12.884 -7.785 -15.466 1.00 93.00 117 THR A C 1
ATOM 861 O O . THR A 1 117 ? -12.828 -7.836 -16.684 1.00 93.00 117 THR A O 1
ATOM 864 N N . VAL A 1 118 ? -12.266 -8.680 -14.690 1.00 91.88 118 VAL A N 1
ATOM 865 C CA . VAL A 1 118 ? -11.468 -9.772 -15.264 1.00 91.88 118 VAL A CA 1
ATOM 866 C C . VAL A 1 118 ? -12.351 -10.714 -16.080 1.00 91.88 118 VAL A C 1
ATOM 868 O O . VAL A 1 118 ? -11.987 -11.053 -17.189 1.00 91.88 118 VAL A O 1
ATOM 871 N N . LEU A 1 119 ? -13.530 -11.098 -15.590 1.00 94.06 119 LEU A N 1
ATOM 872 C CA . LEU A 1 119 ? -14.403 -12.038 -16.299 1.00 94.06 119 LEU A CA 1
ATOM 873 C C . LEU A 1 119 ? -15.025 -11.456 -17.580 1.00 94.06 119 LEU A C 1
ATOM 875 O O . LEU A 1 119 ? -15.315 -12.209 -18.502 1.00 94.06 119 LEU A O 1
ATOM 879 N N . LEU A 1 120 ? -15.292 -10.146 -17.620 1.00 93.94 120 LEU A N 1
ATOM 880 C CA . LEU A 1 120 ? -15.908 -9.492 -18.780 1.00 93.94 120 LEU A CA 1
ATOM 881 C C . LEU A 1 120 ? -14.897 -9.024 -19.836 1.00 93.94 120 LEU A C 1
ATOM 883 O O . LEU A 1 120 ? -15.281 -8.895 -20.996 1.00 93.94 120 LEU A O 1
ATOM 887 N N . LEU A 1 121 ? -13.663 -8.694 -19.432 1.00 86.06 121 LEU A N 1
ATOM 888 C CA . LEU A 1 121 ? -12.634 -8.125 -20.315 1.00 86.06 121 LEU A CA 1
ATOM 889 C C . LEU A 1 121 ? -11.503 -9.100 -20.683 1.00 86.06 121 LEU A C 1
ATOM 891 O O . LEU A 1 121 ? -10.763 -8.787 -21.616 1.00 86.06 121 LEU A O 1
ATOM 895 N N . ALA A 1 122 ? -11.331 -10.212 -19.957 1.00 68.50 122 ALA A N 1
ATOM 896 C CA . ALA A 1 122 ? -10.388 -11.280 -20.316 1.00 68.50 122 ALA A CA 1
ATOM 897 C C . ALA A 1 122 ? -10.999 -12.251 -21.332 1.00 68.50 122 ALA A C 1
ATOM 899 O O . ALA A 1 122 ? -10.216 -12.768 -22.160 1.00 68.50 122 ALA A O 1
#

Foldseek 3Di:
DVVVVVVVVVVVVVVVVVVVVVVVVVLVVLCCVVCPPPPDDPPPDPVVSLVSCCVVQNDPRSVVVSVVVVVVVVVVCLVVCLVVVCCCCCPPVVDDDPSVVVSCVVVCVVVVVVVVCVVVVD

Radius of gyration: 19.66 Å; chains: 1; bounding box: 40×34×57 Å

Sequence (122 aa):
MGQRALRFATLDTVIALALAFLVNASILVLAAGSFYGLHGAPVTDLSEAHRLLSPLLGTTAAGLLFGIALLAAGQSSTLTATLAGQIVMEGFLEIRLPQWKRRLLTRSLALVPAMLTVLLLA

Secondary structure (DSSP, 8-state):
-HHHHHHHHHHHHHHHHHHHHHHHHHHHHHHHHHHTT--PPP--SHHHHHHTTHHHH-HHHHHHHHHHHHHHHHHHHHHHHHHHHHHHHHHTS-----HHHHHHHHHHHHHHHHHHHHHHH-

pLDDT: mean 85.65, std 10.14, range [55.22, 97.31]